Protein AF-B9DX15-F1 (afdb_monomer)

Structure (mmCIF, N/CA/C/O backbone):
data_AF-B9DX15-F1
#
_entry.id   AF-B9DX15-F1
#
loop_
_atom_site.group_PDB
_atom_site.id
_atom_site.type_symbol
_atom_site.label_atom_id
_atom_site.label_alt_id
_atom_site.label_comp_id
_atom_site.label_asym_id
_atom_site.label_entity_id
_atom_site.label_seq_id
_atom_site.pdbx_PDB_ins_code
_atom_site.Cartn_x
_atom_site.Cartn_y
_atom_site.Cartn_z
_atom_site.occupancy
_atom_site.B_iso_or_equiv
_atom_site.auth_seq_id
_atom_site.auth_comp_id
_atom_site.auth_asym_id
_atom_site.auth_atom_id
_atom_site.pdbx_PDB_model_num
ATOM 1 N N . MET A 1 1 ? 8.029 -15.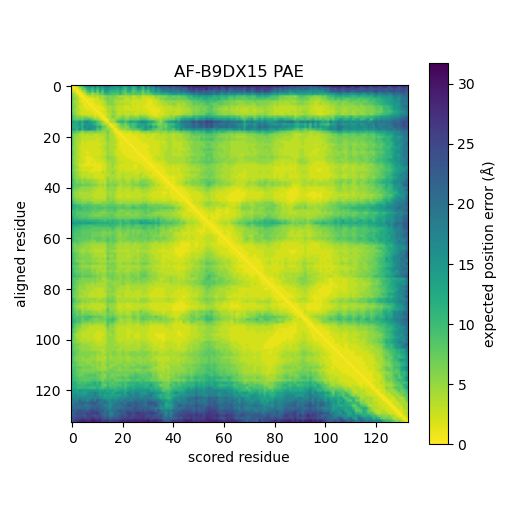443 16.010 1.00 46.84 1 MET A N 1
ATOM 2 C CA . MET A 1 1 ? 6.945 -16.424 15.801 1.00 46.84 1 MET A CA 1
ATOM 3 C C . MET A 1 1 ? 6.778 -16.545 14.296 1.00 46.84 1 MET A C 1
ATOM 5 O O . MET A 1 1 ? 6.538 -15.520 13.676 1.00 46.84 1 MET A O 1
ATOM 9 N N . LYS A 1 2 ? 7.044 -17.708 13.684 1.00 58.56 2 LYS A N 1
ATOM 10 C CA . LYS A 1 2 ? 6.716 -17.903 12.263 1.00 58.56 2 LYS A CA 1
ATOM 11 C C . LYS A 1 2 ? 5.208 -18.084 12.195 1.00 58.56 2 LYS A C 1
ATOM 13 O O . LYS A 1 2 ? 4.700 -19.072 12.718 1.00 58.56 2 LYS A O 1
ATOM 18 N N . ASP A 1 3 ? 4.514 -17.120 11.614 1.00 67.50 3 ASP A N 1
ATOM 19 C CA . ASP A 1 3 ? 3.077 -17.236 11.421 1.00 67.50 3 ASP A CA 1
ATOM 20 C C . ASP A 1 3 ? 2.767 -18.472 10.560 1.00 67.50 3 ASP A C 1
ATOM 22 O O . ASP A 1 3 ? 3.358 -18.698 9.496 1.00 67.50 3 ASP A O 1
ATOM 26 N N . THR A 1 4 ? 1.854 -19.311 11.041 1.00 82.38 4 THR A N 1
ATOM 27 C CA . THR A 1 4 ? 1.463 -20.567 10.388 1.00 82.38 4 THR A CA 1
ATOM 28 C C . THR A 1 4 ? 0.292 -20.318 9.439 1.00 82.38 4 THR A C 1
ATOM 30 O O . THR A 1 4 ? -0.784 -20.868 9.618 1.00 82.38 4 THR A O 1
ATOM 33 N N . PHE A 1 5 ? 0.483 -19.433 8.457 1.00 85.94 5 PHE A N 1
ATOM 34 C CA . PHE A 1 5 ? -0.545 -19.172 7.444 1.00 85.94 5 PHE A CA 1
ATOM 35 C C . PHE A 1 5 ? -0.765 -20.391 6.545 1.00 85.94 5 PHE A C 1
ATOM 37 O O . PHE A 1 5 ? 0.200 -21.061 6.159 1.00 85.94 5 PHE A O 1
ATOM 44 N N . THR A 1 6 ? -2.020 -20.611 6.178 1.00 90.88 6 THR A N 1
ATOM 45 C CA . THR A 1 6 ? -2.495 -21.598 5.210 1.00 90.88 6 THR A CA 1
ATOM 46 C C . THR A 1 6 ? -3.177 -20.905 4.028 1.00 90.88 6 THR A C 1
ATOM 48 O O . THR A 1 6 ? -3.463 -19.705 4.067 1.00 90.88 6 THR A O 1
ATOM 51 N N . ALA A 1 7 ? -3.381 -21.638 2.933 1.00 95.56 7 ALA A N 1
ATOM 52 C CA . ALA A 1 7 ? -4.001 -21.083 1.734 1.00 95.56 7 ALA A CA 1
ATOM 53 C C . ALA A 1 7 ? -5.425 -20.586 2.033 1.00 95.56 7 ALA A C 1
ATOM 55 O O . ALA A 1 7 ? -6.217 -21.297 2.644 1.00 95.56 7 ALA A O 1
ATOM 56 N N . GLY A 1 8 ? -5.749 -19.376 1.575 1.00 94.38 8 GLY A N 1
ATOM 57 C CA . GLY A 1 8 ? -7.048 -18.740 1.811 1.00 94.38 8 GLY A CA 1
ATOM 58 C C . GLY A 1 8 ? -7.152 -17.918 3.099 1.00 94.38 8 GLY A C 1
ATOM 59 O O . GLY A 1 8 ? -8.102 -17.145 3.229 1.00 94.38 8 GLY A O 1
ATOM 60 N N . ASP A 1 9 ? -6.180 -18.004 4.012 1.00 94.38 9 ASP A N 1
ATOM 61 C CA . ASP A 1 9 ? -6.185 -17.185 5.228 1.00 94.38 9 ASP A CA 1
ATOM 62 C C . ASP A 1 9 ? -6.106 -15.691 4.903 1.00 94.38 9 ASP A C 1
ATOM 64 O O . ASP A 1 9 ? -5.385 -15.287 3.992 1.00 94.38 9 ASP A O 1
ATOM 68 N N . LEU A 1 10 ? -6.783 -14.852 5.694 1.00 92.75 10 LEU A N 1
ATOM 69 C CA . LEU A 1 10 ? -6.660 -13.395 5.633 1.00 92.75 10 LEU A CA 1
ATOM 70 C C . LEU A 1 10 ? -6.048 -12.846 6.924 1.00 92.75 10 LEU A C 1
ATOM 72 O O . LEU A 1 10 ? -6.645 -12.923 7.997 1.00 92.75 10 LEU A O 1
ATOM 76 N N . SER A 1 11 ? -4.887 -12.206 6.809 1.00 89.06 11 SER A N 1
ATOM 77 C CA . SER A 1 11 ? -4.220 -11.548 7.933 1.00 89.06 11 SER A CA 1
ATOM 78 C C . SER A 1 11 ? -4.478 -10.042 7.954 1.00 89.06 11 SER A C 1
ATOM 80 O O . SER A 1 11 ? -4.191 -9.335 6.986 1.00 89.06 11 SER A O 1
ATOM 82 N N . LEU A 1 12 ? -4.973 -9.523 9.082 1.00 89.88 12 LEU A N 1
ATOM 83 C CA . LEU A 1 12 ? -5.113 -8.084 9.331 1.00 89.88 12 LEU A CA 1
ATOM 84 C C . LEU A 1 12 ? -3.979 -7.619 10.250 1.00 89.88 12 LEU A C 1
ATOM 86 O O . LEU A 1 12 ? -3.909 -8.014 11.416 1.00 89.88 12 LEU A O 1
ATOM 90 N N . ARG A 1 13 ? -3.067 -6.790 9.733 1.00 80.44 13 ARG A N 1
ATOM 91 C CA . ARG A 1 13 ? -1.817 -6.434 10.430 1.00 80.44 13 ARG A CA 1
ATOM 92 C C . ARG A 1 13 ? -1.602 -4.920 10.511 1.00 80.44 13 ARG A C 1
ATOM 94 O O . ARG A 1 13 ? -1.998 -4.148 9.634 1.00 80.44 13 ARG A O 1
ATOM 101 N N . ASP A 1 14 ? -0.942 -4.489 11.587 1.00 74.31 14 ASP A N 1
ATOM 102 C CA . ASP A 1 14 ? -0.351 -3.150 11.687 1.00 74.31 14 ASP A CA 1
ATOM 103 C C . ASP A 1 14 ? 1.159 -3.214 11.424 1.00 74.31 14 ASP A C 1
ATOM 105 O O . ASP A 1 14 ? 1.806 -4.246 11.587 1.00 74.31 14 ASP A O 1
ATOM 109 N N . LEU A 1 15 ? 1.739 -2.079 11.048 1.00 61.66 15 LEU A N 1
ATOM 110 C CA . LEU A 1 15 ? 3.070 -1.993 10.456 1.00 61.66 15 LEU A CA 1
ATOM 1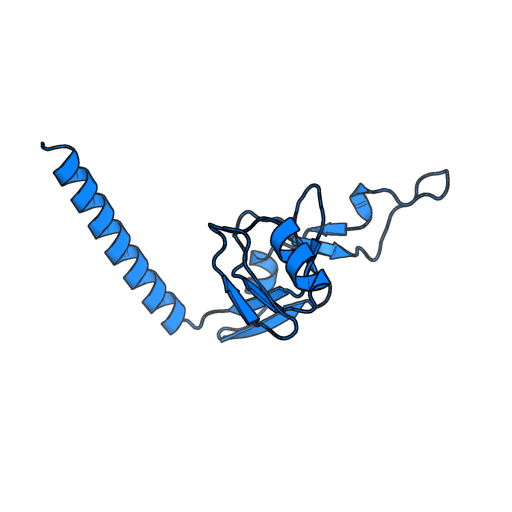11 C C . LEU A 1 15 ? 4.243 -2.147 11.419 1.00 61.66 15 LEU A C 1
ATOM 113 O O . LEU A 1 15 ? 5.398 -2.092 11.002 1.00 61.66 15 LEU A O 1
ATOM 117 N N . GLY A 1 16 ? 3.971 -2.225 12.718 1.00 60.94 16 GLY A N 1
ATOM 118 C CA . GLY A 1 16 ? 5.022 -2.334 13.726 1.00 60.94 16 GLY A CA 1
ATOM 119 C C . GLY A 1 16 ? 5.763 -3.671 13.686 1.00 60.94 16 GLY A C 1
ATOM 120 O O . GLY A 1 16 ? 6.837 -3.761 14.268 1.00 60.94 16 GLY A O 1
ATOM 121 N N . TYR A 1 17 ? 5.201 -4.678 13.007 1.00 58.19 17 TYR A N 1
ATOM 122 C CA . TYR A 1 17 ? 5.531 -6.085 13.235 1.00 58.19 17 TYR A CA 1
ATOM 123 C C . TYR A 1 17 ? 5.756 -6.921 11.964 1.00 58.19 17 TYR A C 1
ATOM 125 O O . TYR A 1 17 ? 5.719 -8.139 12.064 1.00 58.19 17 TYR A O 1
ATOM 133 N N . PHE A 1 18 ? 5.968 -6.318 10.788 1.00 66.94 18 PHE A N 1
ATOM 134 C CA . PHE A 1 18 ? 6.148 -7.082 9.542 1.00 66.94 18 PHE A CA 1
ATOM 135 C C . PHE A 1 18 ? 7.453 -6.721 8.830 1.00 66.94 18 PHE A C 1
ATOM 137 O O . PHE A 1 18 ? 7.911 -5.572 8.858 1.00 66.94 18 PHE A O 1
ATOM 144 N N . ASN A 1 19 ? 8.019 -7.715 8.157 1.00 78.12 19 ASN A N 1
ATOM 145 C CA . ASN A 1 19 ? 9.067 -7.551 7.162 1.00 78.12 19 ASN A CA 1
ATOM 146 C C . ASN A 1 19 ? 8.494 -7.876 5.758 1.00 78.12 19 ASN A C 1
ATOM 148 O O . ASN A 1 19 ? 7.430 -8.480 5.638 1.00 78.12 19 ASN A O 1
ATOM 152 N N . PHE A 1 20 ? 9.162 -7.457 4.67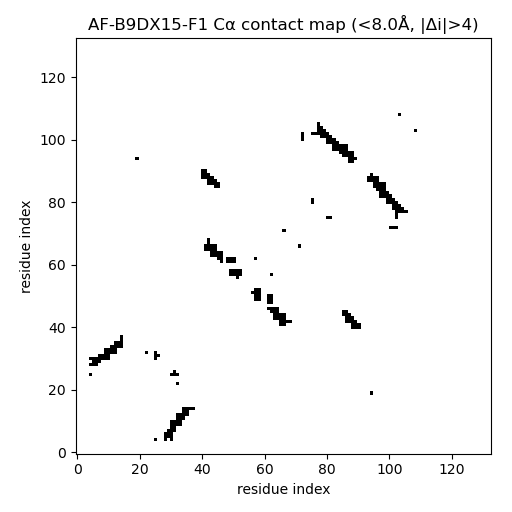7 1.00 81.25 20 PHE A N 1
ATOM 153 C CA . PHE A 1 20 ? 8.673 -7.738 3.314 1.00 81.25 20 PHE A CA 1
ATOM 154 C C . PHE A 1 20 ? 8.673 -9.232 2.963 1.00 81.25 20 PHE A C 1
ATOM 156 O O . PHE A 1 20 ? 7.838 -9.663 2.172 1.00 81.25 20 PHE A O 1
ATOM 163 N N . LYS A 1 21 ? 9.561 -10.014 3.581 1.00 84.12 21 LYS A N 1
ATOM 164 C CA . LYS A 1 21 ? 9.653 -11.463 3.399 1.00 84.12 21 LYS A CA 1
ATOM 165 C C . LYS A 1 21 ? 8.433 -12.195 3.962 1.00 84.12 21 LYS A C 1
ATOM 167 O O . LYS A 1 21 ? 8.008 -13.179 3.382 1.00 84.12 21 LYS A O 1
ATOM 172 N N . ASP A 1 22 ? 7.808 -11.680 5.019 1.00 85.19 22 ASP A N 1
ATOM 173 C CA . ASP A 1 22 ? 6.572 -12.242 5.566 1.00 85.19 22 ASP A CA 1
ATOM 174 C C . ASP A 1 22 ? 5.440 -12.141 4.532 1.00 85.19 22 ASP A C 1
ATOM 176 O O . ASP A 1 22 ? 4.661 -13.075 4.379 1.00 85.19 22 ASP A O 1
ATOM 180 N N . PHE A 1 23 ? 5.362 -11.033 3.782 1.00 84.94 23 PHE A N 1
ATOM 181 C CA . PHE A 1 23 ? 4.379 -10.887 2.703 1.00 84.94 23 PHE A CA 1
ATOM 182 C C . PHE A 1 23 ? 4.673 -11.804 1.517 1.00 84.94 23 PHE A C 1
ATOM 184 O O . PHE A 1 23 ? 3.744 -12.355 0.937 1.00 84.94 23 PHE A O 1
ATOM 191 N N . GLU A 1 24 ? 5.946 -11.995 1.178 1.00 86.62 24 GLU A N 1
ATOM 192 C CA . GLU A 1 24 ? 6.355 -12.953 0.148 1.00 86.62 24 GLU A CA 1
ATOM 193 C C . GLU A 1 24 ? 6.012 -14.394 0.557 1.00 86.62 24 GLU A C 1
ATOM 195 O O . GLU A 1 24 ? 5.437 -15.145 -0.229 1.00 86.62 24 GLU A O 1
ATOM 200 N N . ASP A 1 25 ? 6.271 -14.765 1.813 1.00 88.25 25 ASP A N 1
ATOM 201 C CA . ASP A 1 25 ? 5.900 -16.066 2.373 1.00 88.25 25 ASP A CA 1
ATOM 202 C C . ASP A 1 25 ? 4.376 -16.283 2.341 1.00 88.25 25 ASP A C 1
ATOM 204 O O . ASP A 1 25 ? 3.918 -17.394 2.072 1.00 88.25 25 ASP A O 1
ATOM 208 N N . MET A 1 26 ? 3.582 -15.240 2.605 1.00 89.19 26 MET A N 1
ATOM 209 C CA . MET A 1 26 ? 2.118 -15.286 2.505 1.00 89.19 26 MET A CA 1
ATOM 210 C C . MET A 1 26 ? 1.638 -15.488 1.065 1.00 89.19 26 MET A C 1
ATOM 212 O O . MET A 1 26 ? 0.835 -16.386 0.810 1.00 89.19 26 MET A O 1
ATOM 216 N N . GLU A 1 27 ? 2.183 -14.720 0.120 1.00 89.06 27 GLU A N 1
ATOM 217 C CA . GLU A 1 27 ? 1.879 -14.851 -1.309 1.00 89.06 27 GLU A CA 1
ATOM 218 C C . GLU A 1 27 ? 2.192 -16.274 -1.805 1.00 89.06 27 GLU A C 1
ATOM 220 O O . GLU A 1 27 ? 1.343 -16.935 -2.404 1.00 89.06 27 GLU A O 1
ATOM 225 N N . ASN A 1 28 ? 3.371 -16.803 -1.457 1.00 91.75 28 ASN A N 1
ATOM 226 C CA . ASN A 1 28 ? 3.795 -18.163 -1.808 1.00 91.75 28 ASN A CA 1
ATOM 227 C C . ASN A 1 28 ? 2.854 -19.242 -1.250 1.00 91.75 28 ASN A C 1
ATOM 229 O O . ASN A 1 28 ? 2.633 -20.278 -1.880 1.00 91.75 28 ASN A O 1
ATOM 233 N N . LYS A 1 29 ? 2.274 -18.999 -0.072 1.00 92.88 29 LYS A N 1
ATOM 234 C CA . LYS A 1 29 ? 1.289 -19.883 0.566 1.00 92.88 29 LYS A CA 1
ATOM 235 C C . LYS A 1 29 ? -0.137 -19.671 0.060 1.00 92.88 29 LYS A C 1
ATOM 237 O O . LYS A 1 29 ? -1.033 -20.377 0.517 1.00 92.88 29 LYS A O 1
ATOM 242 N N . LYS A 1 30 ? -0.359 -18.737 -0.873 1.00 94.44 30 LYS A N 1
ATOM 243 C CA . LYS A 1 30 ? -1.686 -18.327 -1.356 1.00 94.44 30 LYS A CA 1
ATOM 244 C C . LYS A 1 30 ? -2.586 -17.827 -0.221 1.00 94.44 30 LYS A C 1
ATOM 246 O O . LYS A 1 30 ? -3.786 -18.110 -0.201 1.00 94.44 30 LYS A O 1
ATOM 251 N N . SER A 1 31 ? -2.002 -17.128 0.750 1.00 93.81 31 SER A N 1
ATOM 252 C CA . SER A 1 31 ? -2.738 -16.410 1.787 1.00 93.81 31 SER A CA 1
ATOM 253 C C . SER A 1 31 ? -2.776 -14.914 1.484 1.00 93.81 31 SER A C 1
ATOM 255 O O . SER A 1 31 ? -1.983 -14.379 0.712 1.00 93.81 31 SER A O 1
ATOM 257 N N . PHE A 1 32 ? -3.739 -14.227 2.083 1.00 92.44 32 PHE A N 1
ATOM 258 C CA . PHE A 1 32 ? -4.035 -12.824 1.852 1.00 92.44 32 PHE A CA 1
ATOM 259 C C . PHE A 1 32 ? -3.665 -11.978 3.063 1.00 92.44 32 PHE A C 1
ATOM 261 O O . PHE A 1 32 ? -3.721 -12.420 4.213 1.00 92.44 32 PHE A O 1
ATOM 268 N N . TYR A 1 33 ? -3.362 -10.706 2.823 1.00 90.75 33 TYR A N 1
ATOM 269 C CA . TYR A 1 33 ? -3.156 -9.742 3.894 1.00 90.75 33 TYR A CA 1
ATOM 270 C C . TYR A 1 33 ? -3.787 -8.388 3.589 1.00 90.75 33 TYR A C 1
ATOM 272 O O . TYR A 1 33 ? -3.850 -7.930 2.448 1.00 90.75 33 TYR A O 1
ATOM 280 N N . VAL A 1 34 ? -4.197 -7.706 4.655 1.00 91.94 34 VAL A N 1
ATOM 281 C CA . VAL A 1 34 ? -4.441 -6.267 4.663 1.00 91.94 34 VAL A CA 1
ATOM 282 C C . VAL A 1 34 ? -3.570 -5.675 5.755 1.00 91.94 34 VAL A C 1
ATOM 284 O O . VAL A 1 34 ? -3.777 -5.899 6.949 1.00 91.94 34 VAL A O 1
ATOM 287 N N . SER A 1 35 ? -2.583 -4.894 5.331 1.00 89.88 35 SER A N 1
ATOM 288 C CA . SER A 1 35 ? -1.733 -4.136 6.236 1.00 89.88 35 SER A CA 1
ATOM 289 C C . SER A 1 35 ? -1.974 -2.652 6.039 1.00 89.88 35 SER A C 1
ATOM 291 O O . SER A 1 35 ? -2.088 -2.160 4.915 1.00 89.88 35 SER A O 1
ATOM 293 N N . ARG A 1 36 ? -1.974 -1.903 7.144 1.00 90.31 36 ARG A N 1
ATOM 294 C CA . ARG A 1 36 ? -1.813 -0.445 7.067 1.00 90.31 36 ARG A CA 1
ATOM 295 C C . ARG A 1 36 ? -0.498 -0.147 6.332 1.00 90.31 36 ARG A C 1
ATOM 297 O O . ARG A 1 36 ? 0.414 -0.958 6.416 1.00 90.31 36 ARG A O 1
ATOM 304 N N . LEU A 1 37 ? -0.356 1.001 5.660 1.00 88.19 37 LEU A N 1
ATOM 305 C CA . LEU A 1 37 ? 0.927 1.451 5.087 1.00 88.19 37 LEU A CA 1
ATOM 306 C C . LEU A 1 37 ? 1.611 2.507 5.979 1.00 88.19 37 LEU A C 1
ATOM 308 O O . LEU A 1 37 ? 0.966 3.466 6.410 1.00 88.19 37 LEU A O 1
ATOM 312 N N . LYS A 1 38 ? 2.906 2.340 6.294 1.00 85.88 38 LYS A N 1
ATOM 313 C CA . LYS A 1 38 ? 3.621 3.255 7.199 1.00 85.88 38 LYS A CA 1
ATOM 314 C C . LYS A 1 38 ? 3.961 4.529 6.433 1.00 85.88 38 LYS A C 1
ATOM 316 O O . LYS A 1 38 ? 4.508 4.420 5.337 1.00 85.88 38 LYS A O 1
ATOM 321 N N . PRO A 1 39 ? 3.718 5.730 6.991 1.00 82.81 39 PRO A N 1
ATOM 322 C CA . PRO A 1 39 ? 3.895 6.978 6.243 1.00 82.81 39 PRO A CA 1
ATOM 323 C C . PRO A 1 39 ? 5.300 7.211 5.666 1.00 82.81 39 PRO A C 1
ATOM 325 O O . PRO A 1 39 ? 5.453 7.969 4.714 1.00 82.81 39 PRO A O 1
ATOM 328 N N . ASN A 1 40 ? 6.335 6.589 6.237 1.00 84.12 40 ASN A N 1
ATOM 329 C CA . ASN A 1 40 ? 7.722 6.738 5.794 1.00 84.12 40 ASN A CA 1
ATOM 330 C C . ASN A 1 40 ? 8.135 5.752 4.684 1.00 84.12 40 ASN A C 1
ATOM 332 O O . ASN A 1 40 ? 9.226 5.903 4.123 1.00 84.12 40 ASN A O 1
ATOM 336 N N . ILE A 1 41 ? 7.303 4.756 4.367 1.00 88.62 41 ILE A N 1
ATOM 337 C CA . ILE A 1 41 ? 7.569 3.813 3.280 1.00 88.62 41 ILE A CA 1
ATOM 338 C C . ILE A 1 41 ? 7.354 4.527 1.949 1.00 88.62 41 ILE A C 1
ATOM 340 O O . ILE A 1 41 ? 6.350 5.203 1.727 1.00 88.62 41 ILE A O 1
ATOM 344 N N . ALA A 1 42 ? 8.341 4.410 1.065 1.00 92.75 42 ALA A N 1
ATOM 345 C CA . ALA A 1 42 ? 8.249 4.977 -0.268 1.00 92.75 42 ALA A CA 1
ATOM 346 C C . ALA A 1 42 ? 7.353 4.097 -1.145 1.00 92.75 42 ALA A C 1
ATOM 348 O O . ALA A 1 42 ? 7.511 2.877 -1.153 1.00 92.75 42 ALA A O 1
ATOM 349 N N . VAL A 1 43 ? 6.442 4.746 -1.869 1.00 94.44 43 VAL A N 1
ATOM 350 C CA . VAL A 1 43 ? 5.531 4.125 -2.833 1.00 94.44 43 VAL A CA 1
ATOM 351 C C . VAL A 1 43 ? 5.947 4.540 -4.234 1.00 94.44 43 VAL A C 1
ATOM 353 O O . VAL A 1 43 ? 6.307 5.699 -4.461 1.00 94.44 43 VAL A O 1
ATOM 356 N N . TYR A 1 44 ? 5.876 3.607 -5.168 1.00 96.00 44 TYR A N 1
ATOM 357 C CA . TYR A 1 44 ? 6.231 3.791 -6.562 1.00 96.00 44 TYR A CA 1
ATOM 358 C C . TYR A 1 44 ? 5.177 3.168 -7.476 1.00 96.00 44 TYR A C 1
ATOM 360 O O . TYR A 1 44 ? 4.450 2.266 -7.074 1.00 96.00 44 TYR A O 1
ATOM 368 N N . ILE A 1 45 ? 5.135 3.641 -8.714 1.00 95.75 45 ILE A N 1
ATOM 369 C CA . ILE A 1 45 ? 4.430 3.019 -9.841 1.00 95.75 45 ILE A CA 1
ATOM 370 C C . ILE A 1 45 ? 5.430 2.825 -10.980 1.00 95.75 45 ILE A C 1
ATOM 372 O O . ILE A 1 45 ? 6.478 3.484 -10.995 1.00 95.75 45 ILE A O 1
ATOM 376 N N . LYS A 1 46 ? 5.131 1.934 -11.930 1.00 94.50 46 LYS A N 1
ATOM 377 C CA . LYS A 1 46 ? 5.922 1.850 -13.165 1.00 94.50 46 LYS A CA 1
ATOM 378 C C . LYS A 1 46 ? 5.902 3.203 -13.875 1.00 94.50 46 LYS A C 1
ATOM 380 O O . LYS A 1 46 ? 4.883 3.889 -13.891 1.00 94.50 46 LYS A O 1
ATOM 385 N N . ASN A 1 47 ? 7.050 3.602 -14.401 1.00 94.06 47 ASN A N 1
ATOM 386 C CA . ASN A 1 47 ? 7.155 4.801 -15.210 1.00 94.06 47 ASN A CA 1
ATOM 387 C C . ASN A 1 47 ? 6.874 4.448 -16.673 1.00 94.06 47 ASN A C 1
ATOM 389 O O . ASN A 1 47 ? 7.460 3.506 -17.193 1.00 94.06 47 ASN A O 1
ATOM 393 N N . GLU A 1 48 ? 6.007 5.216 -17.325 1.00 91.00 48 GLU A N 1
ATOM 394 C CA . GLU A 1 48 ? 5.728 5.075 -18.760 1.00 91.00 48 GLU A CA 1
ATOM 395 C C . GLU A 1 48 ? 6.923 5.542 -19.605 1.00 91.00 48 GLU A C 1
ATOM 397 O O . GLU A 1 48 ? 7.225 4.959 -20.640 1.00 91.00 48 GLU A O 1
ATOM 402 N N . ASN A 1 49 ? 7.663 6.542 -19.117 1.00 92.62 49 ASN A N 1
ATOM 403 C CA . ASN A 1 49 ? 8.796 7.145 -19.817 1.00 92.62 49 ASN A CA 1
ATOM 404 C C . ASN A 1 49 ? 10.124 6.643 -19.236 1.00 92.62 49 ASN A C 1
ATOM 406 O O . ASN A 1 49 ? 10.817 7.374 -18.521 1.00 92.62 49 ASN A O 1
ATOM 410 N N . VAL A 1 50 ? 10.446 5.370 -19.475 1.00 94.62 50 VAL A N 1
ATOM 411 C CA . VAL A 1 50 ? 11.725 4.773 -19.054 1.00 94.62 50 VAL A CA 1
ATOM 412 C C . VAL A 1 50 ? 12.850 5.290 -19.952 1.00 94.62 50 VAL A C 1
ATOM 414 O O . VAL A 1 50 ? 12.758 5.219 -21.174 1.00 94.62 50 VAL A O 1
ATOM 417 N N . GLU A 1 51 ? 13.926 5.792 -19.349 1.00 95.31 51 GLU A N 1
ATOM 418 C CA . GLU A 1 51 ? 15.135 6.169 -20.082 1.00 95.31 51 GLU A CA 1
ATOM 419 C C . GLU A 1 51 ? 15.980 4.926 -20.366 1.00 95.31 51 GLU A C 1
ATOM 421 O O . GLU A 1 51 ? 16.108 4.047 -19.510 1.00 95.31 51 GLU A O 1
ATOM 426 N N . TYR A 1 52 ? 16.623 4.882 -21.530 1.00 95.88 52 TYR A N 1
ATOM 427 C CA . TYR A 1 52 ? 17.509 3.789 -21.926 1.00 95.88 52 TYR A CA 1
ATOM 428 C C . TYR A 1 52 ? 18.951 4.280 -22.040 1.00 95.88 52 TYR A C 1
ATOM 430 O O . TYR A 1 52 ? 19.226 5.391 -22.495 1.00 95.88 52 TYR A O 1
ATOM 438 N N . LEU A 1 53 ? 19.887 3.451 -21.586 1.00 95.25 53 LEU A N 1
ATOM 439 C CA . LEU A 1 53 ? 21.318 3.677 -21.758 1.00 95.25 53 LEU A CA 1
ATOM 440 C C . LEU A 1 53 ? 21.719 3.420 -23.220 1.00 95.25 53 LEU A C 1
ATOM 442 O O . LEU A 1 53 ? 21.001 2.757 -23.965 1.00 95.25 53 LEU A O 1
ATOM 446 N N . LYS A 1 54 ? 22.913 3.877 -23.623 1.00 94.56 54 LYS A N 1
ATOM 447 C CA . LYS A 1 54 ? 23.440 3.669 -24.990 1.00 94.56 54 LYS A CA 1
ATOM 448 C C . LYS A 1 54 ? 23.510 2.192 -25.407 1.00 94.56 54 LYS A C 1
ATOM 450 O O . LYS A 1 54 ? 23.458 1.894 -26.590 1.00 94.56 54 LYS A O 1
ATOM 455 N N . ASN A 1 55 ? 23.621 1.278 -24.442 1.00 94.12 55 ASN A N 1
ATOM 456 C CA . ASN A 1 55 ? 23.639 -0.171 -24.656 1.00 94.12 55 ASN A CA 1
ATOM 457 C C . ASN A 1 55 ? 22.233 -0.811 -24.706 1.00 94.12 55 ASN A C 1
ATOM 459 O O . ASN A 1 55 ? 22.124 -2.031 -24.650 1.00 94.12 55 ASN A O 1
ATOM 463 N N . GLY A 1 56 ? 21.161 -0.011 -24.735 1.00 92.44 56 GLY A N 1
ATOM 464 C CA . GLY A 1 56 ? 19.776 -0.482 -24.800 1.00 92.44 56 GLY A CA 1
ATOM 465 C C . GLY A 1 56 ? 19.185 -0.971 -23.473 1.00 92.44 56 GLY A C 1
ATOM 466 O O . GLY A 1 56 ? 18.007 -1.314 -23.430 1.00 92.44 56 GLY A O 1
ATOM 467 N N . GLN A 1 57 ? 19.943 -0.990 -22.369 1.00 95.19 57 GLN A N 1
ATOM 468 C CA . GLN A 1 57 ? 19.392 -1.373 -21.065 1.00 95.19 57 GLN A CA 1
ATOM 469 C C . GLN A 1 57 ? 18.591 -0.223 -20.433 1.00 95.19 57 GLN A C 1
ATOM 471 O O . GLN A 1 57 ? 19.032 0.931 -20.484 1.00 95.19 57 GLN A O 1
ATOM 476 N N . PRO A 1 58 ? 17.451 -0.508 -19.773 1.00 93.56 58 PRO A N 1
ATOM 477 C CA . PRO A 1 58 ? 16.683 0.519 -19.087 1.00 93.56 58 PRO A CA 1
ATOM 478 C C . PRO A 1 58 ? 17.477 1.077 -17.905 1.00 93.56 58 PRO A C 1
ATOM 480 O O . PRO A 1 58 ? 18.037 0.353 -17.073 1.00 93.56 58 PRO A O 1
ATOM 483 N N . ARG A 1 59 ? 17.488 2.400 -17.786 1.00 94.56 59 ARG A N 1
ATOM 484 C CA . ARG A 1 59 ? 18.130 3.104 -16.687 1.00 94.56 59 ARG A CA 1
ATOM 485 C C . ARG A 1 59 ? 17.333 2.850 -15.412 1.00 94.56 59 ARG A C 1
ATOM 487 O O . ARG A 1 59 ? 16.244 3.393 -15.230 1.00 94.56 59 ARG A O 1
ATOM 494 N N . LYS A 1 60 ? 17.899 2.053 -14.500 1.00 89.25 60 LYS A N 1
ATOM 495 C CA . LYS A 1 60 ? 17.237 1.565 -13.270 1.00 89.25 60 LYS A CA 1
ATOM 496 C C . LYS A 1 60 ? 16.522 2.649 -12.455 1.00 89.25 60 LYS A C 1
ATOM 498 O O . LYS A 1 60 ? 15.448 2.394 -11.915 1.00 89.25 60 LYS A O 1
ATOM 503 N N . SER A 1 61 ? 17.083 3.857 -12.386 1.00 89.06 61 SER A N 1
ATOM 504 C CA . SER A 1 61 ? 16.499 4.997 -11.662 1.00 89.06 61 SER A CA 1
ATOM 505 C C . SER A 1 61 ? 15.192 5.522 -12.263 1.00 89.06 61 SER A C 1
ATOM 507 O O . SER A 1 61 ? 14.457 6.222 -11.575 1.00 89.06 61 SER A O 1
ATOM 509 N N . THR A 1 62 ? 14.901 5.194 -13.522 1.00 92.94 62 THR A N 1
ATOM 510 C CA . THR A 1 62 ? 13.743 5.701 -14.275 1.00 92.94 62 THR A CA 1
ATOM 511 C C . THR A 1 62 ? 12.659 4.661 -14.491 1.00 92.94 62 THR A C 1
ATOM 513 O O . THR A 1 62 ? 11.579 5.017 -14.936 1.00 92.94 62 THR A O 1
ATOM 516 N N . ILE A 1 63 ? 12.899 3.397 -14.129 1.00 94.31 63 ILE A N 1
ATOM 517 C CA . ILE A 1 63 ? 11.912 2.312 -14.271 1.00 94.31 63 ILE A CA 1
ATOM 518 C C . ILE A 1 63 ? 10.662 2.591 -13.425 1.00 94.31 63 ILE A C 1
ATOM 520 O O . ILE A 1 63 ? 9.545 2.237 -13.797 1.00 9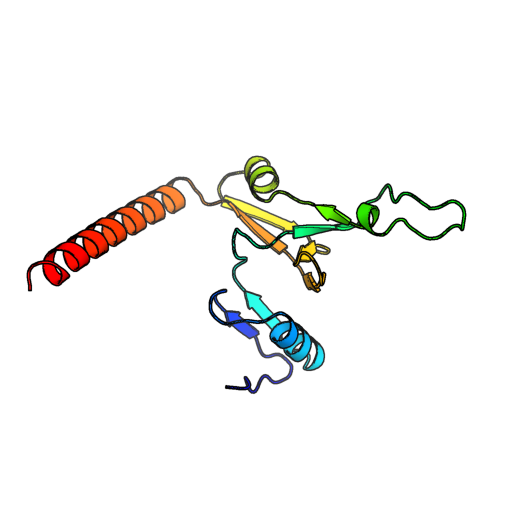4.31 63 ILE A O 1
ATOM 524 N N . TYR A 1 64 ? 10.848 3.245 -12.278 1.00 95.12 64 TYR A N 1
ATOM 525 C CA . TYR A 1 64 ? 9.790 3.506 -11.315 1.00 95.12 64 TYR A CA 1
ATOM 526 C C . TYR A 1 64 ? 9.703 4.987 -10.977 1.00 95.12 64 TYR A C 1
ATOM 528 O O . TYR A 1 64 ? 10.703 5.623 -10.641 1.00 95.12 64 TYR A O 1
ATOM 536 N N . LYS A 1 65 ? 8.481 5.515 -10.968 1.00 94.69 65 LYS A N 1
ATOM 537 C CA . LYS A 1 65 ? 8.180 6.878 -10.536 1.00 94.69 65 LYS A CA 1
ATOM 538 C C . LYS A 1 65 ? 7.645 6.858 -9.113 1.00 94.69 65 LYS A C 1
ATOM 540 O O . LYS A 1 65 ? 6.723 6.110 -8.7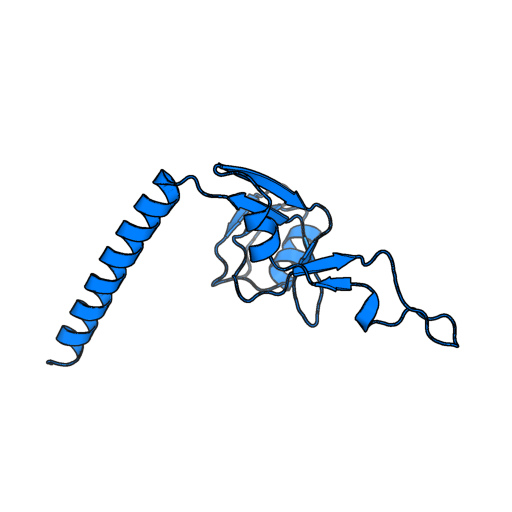93 1.00 94.69 65 LYS A O 1
ATOM 545 N N . ARG A 1 66 ? 8.214 7.693 -8.241 1.00 94.31 66 ARG A N 1
ATOM 546 C CA . ARG A 1 66 ? 7.747 7.811 -6.856 1.00 94.31 66 ARG A CA 1
ATOM 547 C C . ARG A 1 66 ? 6.376 8.482 -6.803 1.00 94.31 66 ARG A C 1
ATOM 549 O O . ARG A 1 66 ? 6.162 9.522 -7.424 1.00 94.31 66 ARG A O 1
ATOM 556 N N . VAL A 1 67 ? 5.482 7.923 -5.994 1.00 93.94 67 VAL A N 1
ATOM 557 C CA . VAL A 1 67 ? 4.153 8.469 -5.717 1.00 93.94 67 VAL A CA 1
ATOM 558 C C . VAL A 1 67 ? 4.127 9.074 -4.320 1.00 93.94 67 VAL A C 1
ATOM 560 O O . VAL A 1 67 ? 4.451 8.427 -3.323 1.00 93.94 67 VAL A O 1
ATOM 563 N N . PHE A 1 68 ? 3.706 10.334 -4.237 1.00 92.88 68 PHE A N 1
ATOM 564 C CA . PHE A 1 68 ? 3.462 11.002 -2.965 1.00 92.88 68 PHE A CA 1
ATOM 565 C C . PHE A 1 68 ? 2.002 10.824 -2.560 1.00 92.88 68 PHE A C 1
ATOM 567 O O . PHE A 1 68 ? 1.108 11.433 -3.148 1.00 92.88 68 PHE A O 1
ATOM 574 N N . LEU A 1 69 ? 1.762 10.036 -1.509 1.00 90.62 69 LEU A N 1
ATOM 575 C CA . LEU A 1 69 ? 0.407 9.733 -1.032 1.00 90.62 69 LEU A CA 1
ATOM 576 C C . LEU A 1 69 ? -0.379 10.976 -0.617 1.00 90.62 69 LEU A C 1
ATOM 578 O O . LEU A 1 69 ? -1.584 11.016 -0.818 1.00 90.62 69 LEU A O 1
ATOM 582 N N . LYS A 1 70 ? 0.294 12.020 -0.115 1.00 89.69 70 LYS A N 1
ATOM 583 C CA . LYS A 1 70 ? -0.342 13.318 0.157 1.00 89.69 70 LYS A CA 1
ATOM 584 C C . LYS A 1 70 ? -0.958 13.918 -1.111 1.00 89.69 70 LYS A C 1
ATOM 586 O O . LYS A 1 70 ? -2.086 14.389 -1.081 1.00 89.69 70 LYS A O 1
ATOM 591 N N . GLY A 1 71 ? -0.238 13.861 -2.233 1.00 91.31 71 GLY A N 1
ATOM 592 C CA . GLY A 1 71 ? -0.739 14.336 -3.522 1.00 91.31 71 GLY A CA 1
ATOM 593 C C . GLY A 1 71 ? -1.916 13.506 -4.032 1.00 91.31 71 GLY A C 1
ATOM 594 O O . GLY A 1 71 ? -2.861 14.070 -4.567 1.00 91.31 71 GLY A O 1
ATOM 595 N N . VAL A 1 72 ? -1.894 12.186 -3.817 1.00 91.31 72 VAL A N 1
ATOM 596 C CA . VAL A 1 72 ? -3.024 11.299 -4.148 1.00 91.31 72 VAL A CA 1
ATOM 597 C C . VAL A 1 72 ? -4.241 11.627 -3.281 1.00 91.31 72 VAL A C 1
ATOM 599 O O . VAL A 1 72 ? -5.321 11.862 -3.810 1.00 91.31 72 VAL A O 1
ATOM 602 N N . ALA A 1 73 ? -4.057 11.731 -1.964 1.00 89.62 73 ALA A N 1
ATOM 603 C CA . ALA A 1 73 ? -5.118 12.048 -1.011 1.00 89.62 73 ALA A CA 1
ATOM 604 C C . ALA A 1 73 ? -5.744 13.435 -1.251 1.00 89.62 73 ALA A C 1
ATOM 606 O O . ALA A 1 73 ? -6.930 13.645 -1.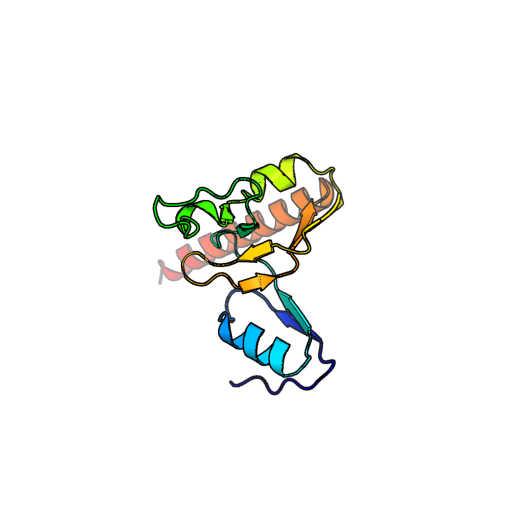008 1.00 89.62 73 ALA A O 1
ATOM 607 N N . ASN A 1 74 ? -4.974 14.402 -1.751 1.00 91.06 74 ASN A N 1
ATOM 608 C CA . ASN A 1 74 ? -5.506 15.720 -2.094 1.00 91.06 74 ASN A CA 1
ATOM 609 C C . ASN A 1 74 ? -6.431 15.692 -3.320 1.00 91.06 74 ASN A C 1
ATOM 611 O O . ASN A 1 74 ? -7.283 16.564 -3.433 1.00 91.06 74 ASN A O 1
ATOM 615 N N . LYS A 1 75 ? -6.280 14.703 -4.208 1.00 93.56 75 LYS A N 1
ATOM 616 C CA . LYS A 1 75 ? -7.050 14.580 -5.456 1.00 93.56 75 LYS A CA 1
ATOM 617 C C . LYS A 1 75 ? -8.352 13.788 -5.320 1.00 93.56 75 LYS A C 1
ATOM 619 O O . LYS A 1 75 ? -9.101 13.736 -6.284 1.00 93.56 75 LYS A O 1
ATOM 624 N N . ILE A 1 76 ? -8.588 13.158 -4.174 1.00 94.12 76 ILE A N 1
ATOM 625 C CA . ILE A 1 76 ? -9.800 12.372 -3.902 1.00 94.12 76 ILE A CA 1
ATOM 626 C C . ILE A 1 76 ? -10.729 13.140 -2.956 1.00 94.12 76 ILE A C 1
ATOM 628 O O . ILE A 1 76 ? -10.265 13.964 -2.155 1.00 94.12 76 ILE A O 1
ATOM 632 N N . GLN A 1 77 ? -12.031 12.901 -3.053 1.00 95.06 77 GLN A N 1
ATOM 633 C CA . GLN A 1 77 ? -13.069 13.498 -2.218 1.00 95.06 77 GLN A CA 1
ATOM 634 C C . GLN A 1 77 ? -13.083 12.890 -0.811 1.00 95.06 77 GLN A C 1
ATOM 636 O O . GLN A 1 77 ? -12.519 11.829 -0.546 1.00 95.06 77 GLN A O 1
ATOM 641 N N . GLU A 1 78 ? -13.685 13.597 0.140 1.00 94.94 78 GLU A N 1
ATOM 642 C CA . GLU A 1 78 ? -13.860 13.090 1.504 1.00 94.94 78 GLU A CA 1
ATOM 643 C C . GLU A 1 78 ? -14.720 11.822 1.504 1.00 94.94 78 GLU A C 1
ATOM 645 O O . GLU A 1 78 ? -15.770 11.787 0.875 1.00 94.94 78 GLU A O 1
ATOM 650 N N . GLY A 1 79 ? -14.272 10.773 2.196 1.00 94.06 79 GLY A N 1
ATOM 651 C CA . GLY A 1 79 ? -14.932 9.464 2.175 1.00 94.06 79 GLY A CA 1
ATOM 652 C C . GLY A 1 79 ? -14.618 8.609 0.942 1.00 94.06 79 GLY A C 1
ATOM 653 O O . GLY A 1 79 ? -14.936 7.422 0.950 1.00 94.06 79 GLY A O 1
ATOM 654 N N . GLU A 1 80 ? -13.963 9.159 -0.087 1.00 95.88 80 GLU A N 1
ATOM 655 C CA . GLU A 1 80 ? -13.621 8.414 -1.300 1.00 95.88 80 GLU A CA 1
ATOM 656 C C . GLU A 1 80 ? -12.506 7.390 -1.038 1.00 95.88 80 GLU A C 1
ATOM 658 O O . GLU A 1 80 ? -11.556 7.620 -0.271 1.00 95.88 80 GLU A O 1
ATOM 663 N N . ILE A 1 81 ? -12.619 6.255 -1.727 1.00 95.31 81 ILE A N 1
ATOM 664 C CA . ILE A 1 81 ? -11.616 5.200 -1.774 1.00 95.31 81 ILE A CA 1
ATOM 665 C C . ILE A 1 81 ? -11.029 5.165 -3.179 1.00 95.31 81 ILE A C 1
ATOM 667 O O . ILE A 1 81 ? -11.754 5.025 -4.161 1.00 95.31 81 ILE A O 1
ATOM 671 N N . LYS A 1 82 ? -9.702 5.233 -3.264 1.00 95.44 82 LYS A N 1
ATOM 672 C CA . LYS A 1 82 ? -8.967 5.077 -4.515 1.00 95.44 82 LYS A CA 1
ATOM 673 C C . LYS A 1 82 ? -8.003 3.911 -4.437 1.00 95.44 82 LYS A C 1
ATOM 675 O O . LYS A 1 82 ? -7.165 3.847 -3.537 1.00 95.44 82 LYS A O 1
ATOM 680 N N . GLU A 1 83 ? -8.107 3.017 -5.409 1.00 95.69 83 GLU A N 1
ATOM 681 C CA . GLU A 1 83 ? -7.220 1.871 -5.550 1.00 95.69 83 GLU A CA 1
ATOM 682 C C . GLU A 1 83 ? -6.125 2.131 -6.594 1.00 95.69 83 GLU A C 1
ATOM 684 O O . GLU A 1 83 ? -6.354 2.769 -7.622 1.00 95.69 83 GLU A O 1
ATOM 689 N N . ILE A 1 84 ? -4.920 1.634 -6.309 1.00 94.94 84 ILE A N 1
ATOM 690 C CA . ILE A 1 84 ? -3.797 1.530 -7.242 1.00 94.94 84 ILE A CA 1
ATOM 691 C C . ILE A 1 84 ? -3.358 0.060 -7.241 1.00 94.94 84 ILE A C 1
ATOM 693 O O . ILE A 1 84 ? -2.724 -0.394 -6.285 1.00 94.94 84 ILE A O 1
ATOM 697 N N . SER A 1 85 ? -3.714 -0.678 -8.294 1.00 93.38 85 SER A N 1
ATOM 698 C CA . SER A 1 85 ? -3.475 -2.126 -8.427 1.00 93.38 85 SER A CA 1
ATOM 699 C C . SER A 1 85 ? -1.991 -2.490 -8.505 1.00 93.38 85 SER A C 1
ATOM 701 O O . SER A 1 85 ? -1.555 -3.470 -7.907 1.00 93.38 85 SER A O 1
ATOM 703 N N . ASP A 1 86 ? -1.207 -1.679 -9.217 1.00 93.56 86 ASP A N 1
ATOM 704 C CA . ASP A 1 86 ? 0.198 -1.943 -9.536 1.00 93.56 86 ASP A CA 1
ATOM 705 C C . ASP A 1 86 ? 1.127 -0.937 -8.848 1.00 93.56 86 ASP A C 1
ATOM 707 O O . ASP A 1 86 ? 1.933 -0.243 -9.478 1.00 93.56 86 ASP A O 1
ATOM 711 N N . ALA A 1 87 ? 0.993 -0.842 -7.526 1.00 95.25 87 ALA A N 1
ATOM 712 C CA . ALA A 1 87 ? 1.909 -0.075 -6.700 1.00 95.25 87 ALA A CA 1
ATOM 713 C C . ALA A 1 87 ? 3.099 -0.937 -6.260 1.00 95.25 87 ALA A C 1
ATOM 715 O O . ALA A 1 87 ? 3.032 -2.160 -6.178 1.00 95.25 87 ALA A O 1
ATOM 716 N N . PHE A 1 88 ? 4.204 -0.277 -5.942 1.00 93.94 88 PHE A N 1
ATOM 717 C CA . PHE A 1 88 ? 5.405 -0.905 -5.412 1.00 93.94 88 PHE A CA 1
ATOM 718 C C . PHE A 1 88 ? 5.833 -0.178 -4.146 1.00 93.94 88 PHE A C 1
ATOM 720 O O . PHE A 1 88 ? 5.850 1.054 -4.110 1.00 93.94 88 PHE A O 1
ATOM 727 N N . VAL A 1 89 ? 6.197 -0.922 -3.110 1.00 91.56 89 VAL A N 1
ATOM 728 C CA . VAL A 1 89 ? 6.642 -0.366 -1.829 1.00 91.56 89 VAL A CA 1
ATOM 729 C C . VAL A 1 89 ? 8.073 -0.778 -1.525 1.00 91.56 89 VAL A C 1
ATOM 731 O O . VAL A 1 89 ? 8.482 -1.889 -1.841 1.00 91.56 89 VAL A O 1
ATOM 734 N N . GLY A 1 90 ? 8.820 0.129 -0.897 1.00 88.62 90 GLY A N 1
ATOM 735 C CA . GLY A 1 90 ? 10.221 -0.090 -0.530 1.00 88.62 90 GLY A CA 1
ATOM 736 C C . GLY A 1 90 ? 11.203 0.641 -1.451 1.00 88.62 90 GLY A C 1
ATOM 737 O O . GLY A 1 90 ? 10.958 0.863 -2.636 1.00 88.62 90 GLY A O 1
ATOM 738 N N . ARG A 1 91 ? 12.302 1.137 -0.866 1.00 84.62 91 ARG A N 1
ATOM 739 C CA . ARG A 1 91 ? 13.297 1.953 -1.590 1.00 84.62 91 ARG A CA 1
ATOM 740 C C . ARG A 1 91 ? 14.256 1.073 -2.389 1.00 84.62 91 ARG A C 1
ATOM 742 O O . ARG A 1 91 ? 14.407 1.278 -3.596 1.00 84.62 91 ARG A O 1
ATOM 749 N N . THR A 1 92 ? 14.880 0.123 -1.695 1.00 83.38 92 THR A N 1
ATOM 750 C CA . THR A 1 92 ? 15.868 -0.813 -2.241 1.00 83.38 92 THR A CA 1
ATOM 751 C C . THR A 1 92 ? 15.154 -1.937 -2.980 1.00 83.38 92 THR A C 1
ATOM 753 O O . THR A 1 92 ? 15.146 -1.960 -4.209 1.00 83.38 92 THR A O 1
ATOM 756 N N . GLU A 1 93 ? 14.461 -2.787 -2.229 1.00 82.00 93 GLU A N 1
ATOM 757 C CA . GLU A 1 93 ? 13.575 -3.821 -2.752 1.00 82.00 93 GLU A CA 1
ATOM 758 C C . GLU A 1 93 ? 12.189 -3.222 -2.975 1.00 82.00 93 GLU A C 1
ATOM 760 O O . GLU A 1 93 ? 11.708 -2.432 -2.161 1.00 82.00 93 GLU A O 1
ATOM 765 N N . LYS A 1 94 ? 11.588 -3.541 -4.122 1.00 86.94 94 LYS A N 1
ATOM 766 C CA . LYS A 1 94 ? 10.277 -3.036 -4.531 1.00 86.94 94 LYS A CA 1
ATOM 767 C C . LYS A 1 94 ? 9.309 -4.203 -4.567 1.00 86.94 94 LYS A C 1
ATOM 769 O O . LYS A 1 94 ? 9.284 -4.937 -5.550 1.00 86.94 94 LYS A O 1
ATOM 774 N N . SER A 1 95 ? 8.508 -4.351 -3.521 1.00 88.75 95 SER A N 1
ATOM 775 C CA . SER A 1 95 ? 7.474 -5.385 -3.473 1.00 88.75 95 SER A CA 1
ATOM 776 C C . SER A 1 95 ? 6.216 -4.853 -4.142 1.00 88.75 95 SER A C 1
ATOM 778 O O . SER A 1 95 ? 5.750 -3.758 -3.807 1.00 88.75 95 SER A O 1
ATOM 780 N N . LYS A 1 96 ? 5.685 -5.606 -5.107 1.00 92.00 96 LYS A N 1
ATOM 781 C CA . LYS A 1 96 ? 4.422 -5.280 -5.769 1.00 92.00 96 LYS A CA 1
ATOM 782 C C . LYS A 1 96 ? 3.275 -5.441 -4.773 1.00 92.00 96 LYS A C 1
ATOM 784 O O . LYS A 1 96 ? 3.199 -6.452 -4.088 1.00 92.00 96 LYS A O 1
ATOM 789 N N . VAL A 1 97 ? 2.398 -4.448 -4.692 1.00 92.50 97 VAL A N 1
ATOM 790 C CA . VAL A 1 97 ? 1.244 -4.440 -3.790 1.00 92.50 97 VAL A CA 1
ATOM 791 C C . VAL A 1 97 ? 0.058 -3.735 -4.434 1.00 92.50 97 VAL A C 1
ATOM 793 O O . VAL A 1 97 ? 0.217 -2.807 -5.228 1.00 92.50 97 VAL A O 1
ATOM 796 N N . ARG A 1 98 ? -1.140 -4.112 -3.993 1.00 94.94 98 ARG A N 1
ATOM 797 C CA . ARG A 1 98 ? -2.358 -3.335 -4.216 1.00 94.94 98 ARG A CA 1
ATOM 798 C C . ARG A 1 98 ? -2.481 -2.286 -3.118 1.00 94.94 98 ARG A C 1
ATOM 800 O O . ARG A 1 98 ? -2.568 -2.621 -1.937 1.00 94.94 98 ARG A O 1
ATOM 807 N N . LEU A 1 99 ? -2.466 -1.011 -3.491 1.00 94.75 99 LEU A N 1
ATOM 808 C CA . LEU A 1 99 ? -2.585 0.090 -2.543 1.00 94.75 99 LEU A CA 1
ATOM 809 C C . LEU A 1 99 ? -4.007 0.647 -2.542 1.00 94.75 99 LEU A C 1
ATOM 811 O O . LEU A 1 99 ? -4.491 1.128 -3.562 1.00 94.75 99 LEU A O 1
ATOM 815 N N . VAL A 1 100 ? -4.633 0.662 -1.368 1.00 95.19 100 VAL A N 1
ATOM 816 C CA . VAL A 1 100 ? -5.955 1.259 -1.154 1.00 95.19 100 VAL A CA 1
ATOM 817 C C . VAL A 1 100 ? -5.800 2.534 -0.327 1.00 95.19 100 VAL A C 1
ATOM 819 O O . VAL A 1 100 ? -5.316 2.501 0.807 1.00 95.19 100 VAL A O 1
ATOM 822 N N . VAL A 1 101 ? -6.187 3.672 -0.900 1.00 94.31 101 VAL A N 1
ATOM 823 C CA . VAL A 1 101 ? -6.136 4.989 -0.258 1.00 94.31 101 VAL A CA 1
ATOM 824 C C . VAL A 1 101 ? -7.553 5.427 0.083 1.00 94.31 101 VAL A C 1
ATOM 826 O O . VAL A 1 101 ? -8.329 5.760 -0.805 1.00 94.31 101 VAL A O 1
ATOM 829 N N . CYS A 1 102 ? -7.872 5.471 1.375 1.00 93.50 102 CYS A N 1
ATOM 830 C CA . CYS A 1 102 ? -9.166 5.947 1.862 1.00 93.50 102 CYS A CA 1
ATOM 831 C C . CYS A 1 102 ? -9.015 7.352 2.450 1.00 93.50 102 CYS A C 1
ATOM 833 O O . CYS A 1 102 ? -8.249 7.540 3.407 1.00 93.50 102 CYS A O 1
ATOM 835 N N . LYS A 1 103 ? -9.749 8.337 1.926 1.00 94.12 103 LYS A N 1
ATOM 836 C CA . LYS A 1 103 ? -9.798 9.669 2.536 1.00 94.12 103 LYS A CA 1
ATOM 837 C C . LYS A 1 103 ? -10.862 9.705 3.615 1.00 94.12 103 LYS A C 1
ATOM 839 O O . LYS A 1 103 ? -12.007 9.333 3.397 1.00 94.12 103 LYS A O 1
ATOM 844 N N . LEU A 1 104 ? -10.470 10.170 4.793 1.00 94.06 104 LEU A N 1
ATOM 845 C CA . LEU A 1 104 ? -11.396 10.311 5.908 1.00 94.06 104 LEU A CA 1
ATOM 846 C C . LEU A 1 104 ? -12.426 11.399 5.618 1.00 94.06 104 LEU A C 1
ATOM 848 O O . LEU A 1 104 ? -12.101 12.414 4.999 1.00 94.06 104 LEU A O 1
ATOM 852 N N . THR A 1 105 ? -13.638 11.208 6.130 1.00 95.12 105 THR A N 1
ATOM 853 C CA . THR A 1 105 ? -14.611 12.299 6.232 1.00 95.12 105 THR A CA 1
ATOM 854 C C . THR A 1 105 ? -14.158 13.317 7.281 1.00 95.12 105 THR A C 1
ATOM 856 O O . THR A 1 105 ? -13.354 12.991 8.166 1.00 95.12 105 THR A O 1
ATOM 859 N N . LYS A 1 106 ? -14.684 14.547 7.223 1.00 94.38 106 LYS A N 1
ATOM 860 C CA . LYS A 1 106 ? -14.433 15.575 8.253 1.00 94.38 106 LYS A CA 1
ATOM 861 C C . LYS A 1 106 ? -14.715 15.062 9.663 1.00 94.38 106 L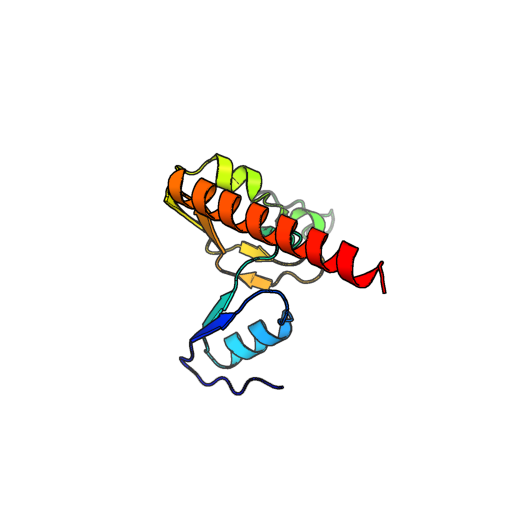YS A C 1
ATOM 863 O O . LYS A 1 106 ? -13.871 15.213 10.545 1.00 94.38 106 LYS A O 1
ATOM 868 N N . ASP A 1 107 ? -15.838 14.379 9.857 1.00 95.69 107 ASP A N 1
ATOM 869 C CA . ASP A 1 107 ? -16.220 13.849 11.168 1.00 95.69 107 ASP A CA 1
ATOM 870 C C . ASP A 1 107 ? -15.251 12.774 11.655 1.00 95.69 107 ASP A C 1
ATOM 872 O O . ASP A 1 107 ? -14.784 12.816 12.795 1.00 95.69 107 ASP A O 1
ATOM 876 N N . GLN A 1 108 ? -14.877 11.836 10.779 1.00 94.25 108 GLN A N 1
ATOM 877 C CA . GLN A 1 108 ? -13.880 10.814 11.101 1.00 94.25 108 GLN A CA 1
ATOM 878 C C . GLN A 1 108 ? -12.526 11.444 11.441 1.00 94.25 108 GLN A C 1
ATOM 880 O O . GLN A 1 108 ? -11.849 11.006 12.378 1.00 94.25 108 GLN A O 1
ATOM 885 N N . PHE A 1 109 ? -12.117 12.467 10.690 1.00 93.69 109 PHE A N 1
ATOM 886 C CA . PHE A 1 109 ? -10.884 13.199 10.938 1.00 93.69 109 PHE A CA 1
ATOM 887 C C . PHE A 1 109 ? -10.914 13.892 12.304 1.00 93.69 109 PHE A C 1
ATOM 889 O O . PHE A 1 109 ? -10.001 13.692 13.107 1.00 93.69 109 PHE A O 1
ATOM 896 N N . GLU A 1 110 ? -11.979 14.628 12.617 1.00 95.19 110 GLU A N 1
ATOM 897 C CA . GLU A 1 110 ? -12.124 15.344 13.885 1.00 95.19 110 GLU A CA 1
ATOM 898 C C . GLU A 1 110 ? -12.223 14.396 15.087 1.00 95.19 110 GLU A C 1
ATOM 900 O O . GLU A 1 110 ? -11.572 14.615 16.115 1.00 95.19 110 GLU A O 1
ATOM 905 N N . GLN A 1 111 ? -12.940 13.276 14.963 1.00 95.56 111 GLN A N 1
ATOM 906 C CA . GLN A 1 111 ? -12.966 12.235 15.995 1.00 95.56 111 GLN A CA 1
ATOM 907 C C . GLN A 1 111 ? -11.564 11.669 16.262 1.00 95.56 111 GLN A C 1
ATOM 909 O O . GLN A 1 111 ? -11.132 11.566 17.419 1.00 95.56 111 GLN A O 1
ATOM 914 N N . ARG A 1 112 ? -10.813 11.342 15.200 1.00 92.31 112 ARG A N 1
ATOM 915 C CA . ARG A 1 112 ? -9.433 10.844 15.322 1.00 92.31 112 ARG A CA 1
ATOM 916 C C . ARG A 1 112 ? -8.506 11.895 15.918 1.00 92.31 112 ARG A C 1
ATOM 918 O O . ARG A 1 112 ? -7.701 11.565 16.790 1.00 92.31 112 ARG A O 1
ATOM 925 N N . ARG A 1 113 ? -8.639 13.157 15.510 1.00 92.56 113 ARG A N 1
ATOM 926 C CA . ARG A 1 113 ? -7.869 14.288 16.041 1.00 92.56 113 ARG A CA 1
ATOM 927 C C . ARG A 1 113 ? -8.096 14.455 17.542 1.00 92.56 113 ARG A C 1
ATOM 929 O O . ARG A 1 113 ? -7.129 14.468 18.306 1.00 92.56 113 ARG A O 1
ATOM 936 N N . LYS A 1 114 ? -9.356 14.481 17.988 1.00 94.25 114 LYS A N 1
ATOM 937 C CA . LYS A 1 114 ? -9.723 14.560 19.413 1.00 94.25 114 LYS A CA 1
ATOM 938 C C . LYS A 1 114 ? -9.148 13.387 20.213 1.00 94.25 114 LYS A C 1
ATOM 940 O O . LYS A 1 114 ? -8.594 13.598 21.293 1.00 94.25 114 LYS A O 1
ATOM 945 N N . LYS A 1 115 ? -9.224 12.156 19.689 1.00 93.31 115 LYS A N 1
ATOM 946 C CA . LYS A 1 115 ? -8.661 10.960 20.345 1.00 93.31 115 LYS A CA 1
ATOM 947 C C . LYS A 1 115 ? -7.138 11.050 20.487 1.00 93.31 115 LYS A C 1
ATOM 949 O O . LYS A 1 115 ? -6.617 10.799 21.574 1.00 93.31 115 LYS A O 1
ATOM 954 N N . SER A 1 116 ? -6.437 11.467 19.434 1.00 87.81 116 SER A N 1
ATOM 955 C CA . SER A 1 116 ? -4.980 11.654 19.450 1.00 87.81 116 SER A CA 1
ATOM 956 C C . SER A 1 116 ? -4.542 12.715 20.460 1.00 87.81 116 SER A C 1
ATOM 958 O O . SER A 1 116 ? -3.622 12.467 21.240 1.00 87.81 116 SER A O 1
ATOM 960 N N . LEU A 1 117 ? -5.242 13.853 20.526 1.00 90.12 117 LEU A N 1
ATOM 961 C CA . LEU A 1 117 ? -4.972 14.906 21.513 1.00 90.12 117 LEU A CA 1
ATOM 962 C C . LEU A 1 117 ? -5.173 14.410 22.953 1.00 90.12 117 LEU A C 1
ATOM 964 O O . LEU A 1 117 ? -4.325 14.654 23.811 1.00 90.12 117 LEU A O 1
ATOM 968 N N . LYS A 1 118 ? -6.252 13.660 23.223 1.00 91.75 118 LYS A N 1
ATOM 969 C CA . LYS A 1 118 ? -6.487 13.041 24.541 1.00 91.75 118 LYS A CA 1
ATOM 970 C C . LYS A 1 118 ? -5.364 12.069 24.922 1.00 91.75 118 LYS A C 1
ATOM 972 O O . LYS A 1 118 ? -4.909 12.081 26.064 1.00 91.75 118 LYS A O 1
ATOM 977 N N . MET A 1 119 ? -4.893 11.248 23.981 1.00 88.69 119 MET A N 1
ATOM 978 C CA . MET A 1 119 ? -3.784 10.320 24.232 1.00 88.69 119 MET A CA 1
ATOM 979 C C . MET A 1 119 ? -2.458 11.038 24.490 1.00 88.69 119 MET A C 1
ATOM 981 O O . MET A 1 119 ? -1.714 10.621 25.376 1.00 88.69 119 MET A O 1
ATOM 985 N N . LEU A 1 120 ? -2.168 12.118 23.758 1.00 85.50 120 LEU A N 1
ATOM 986 C CA . LEU A 1 120 ? -0.961 12.913 23.974 1.00 85.50 120 LEU A CA 1
ATOM 987 C C . LEU A 1 120 ? -0.953 13.531 25.376 1.00 85.50 120 LEU A C 1
ATOM 989 O O . LEU A 1 120 ? 0.026 13.363 26.096 1.00 85.50 120 LEU A O 1
ATOM 993 N N . LYS A 1 121 ? -2.068 14.141 25.805 1.00 82.44 121 LYS A N 1
ATOM 994 C CA . LYS A 1 121 ? -2.218 14.686 27.166 1.00 82.44 121 LYS A CA 1
ATOM 995 C C . LYS A 1 121 ? -1.954 13.626 28.241 1.00 82.44 121 LYS A C 1
ATOM 997 O O . LYS A 1 121 ? -1.199 13.873 29.173 1.00 82.44 121 LYS A O 1
ATOM 1002 N N . ARG A 1 122 ? -2.505 12.416 28.074 1.00 82.38 122 ARG A N 1
ATOM 1003 C CA . ARG A 1 122 ? -2.255 11.284 28.986 1.00 82.38 122 ARG A CA 1
ATOM 1004 C C . ARG A 1 122 ? -0.785 10.854 29.011 1.00 82.38 122 ARG A C 1
ATOM 1006 O O . ARG A 1 122 ? -0.272 10.547 30.081 1.00 82.38 122 ARG A O 1
ATOM 1013 N N . LYS A 1 123 ? -0.106 10.813 27.858 1.00 80.25 123 LYS A N 1
ATOM 1014 C CA . LYS A 1 123 ? 1.325 10.463 27.782 1.00 80.25 123 LYS A CA 1
ATOM 1015 C C . LYS A 1 123 ? 2.209 11.506 28.458 1.00 80.25 123 LYS A C 1
ATOM 1017 O O . LYS A 1 123 ? 3.116 11.124 29.187 1.00 80.25 123 LYS A O 1
ATOM 1022 N N . VAL A 1 124 ? 1.934 12.792 28.234 1.00 77.75 124 VAL A N 1
ATOM 1023 C CA . VAL A 1 124 ? 2.654 13.895 28.890 1.00 77.75 124 VAL A CA 1
ATOM 1024 C C . VAL A 1 124 ? 2.470 13.809 30.402 1.00 77.75 124 VAL A C 1
ATOM 1026 O O . VAL A 1 124 ? 3.461 13.781 31.120 1.00 77.75 124 VAL A O 1
ATOM 1029 N N . LEU A 1 125 ? 1.229 13.649 30.876 1.00 74.12 125 LEU A N 1
ATOM 1030 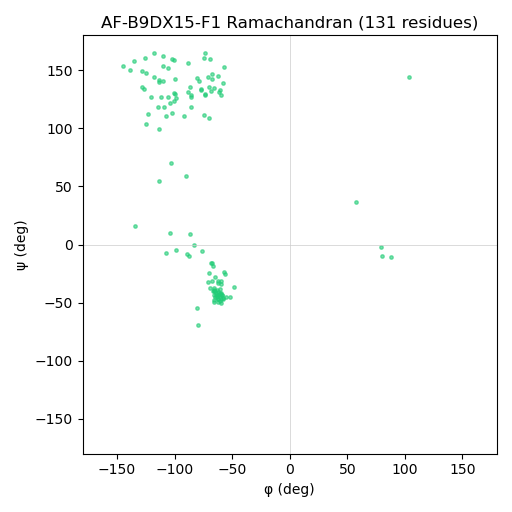C CA . LEU A 1 125 ? 0.936 13.504 32.303 1.00 74.12 125 LEU A CA 1
ATOM 1031 C C . LEU A 1 125 ? 1.671 12.307 32.929 1.00 74.12 125 LEU A C 1
ATOM 1033 O O . LEU A 1 125 ? 2.302 12.454 33.968 1.00 74.12 125 LEU A O 1
ATOM 1037 N N . LYS A 1 126 ? 1.658 11.138 32.271 1.00 70.06 126 LYS A N 1
ATOM 1038 C CA . LYS A 1 126 ? 2.425 9.968 32.729 1.00 70.06 126 LYS A CA 1
ATOM 1039 C C . LYS A 1 126 ? 3.926 10.248 32.803 1.00 70.06 126 LYS A C 1
ATOM 1041 O O . LYS A 1 126 ? 4.558 9.824 33.760 1.00 70.06 126 LYS A O 1
ATOM 1046 N N . LYS A 1 127 ? 4.492 10.947 31.813 1.00 69.06 127 LYS A N 1
ATOM 1047 C CA . LYS A 1 127 ? 5.923 11.279 31.784 1.00 69.06 127 LYS A CA 1
ATOM 1048 C C . LYS A 1 127 ? 6.314 12.218 32.931 1.00 69.06 127 LYS A C 1
ATOM 1050 O O . LYS A 1 127 ? 7.353 11.993 33.529 1.00 69.06 127 LYS A O 1
ATOM 1055 N N . VAL A 1 128 ? 5.475 13.206 33.257 1.00 67.06 128 VAL A N 1
ATOM 1056 C CA . VAL A 1 128 ? 5.692 14.114 34.400 1.00 67.06 128 VAL A CA 1
ATOM 1057 C C . VAL A 1 128 ? 5.687 13.341 35.719 1.00 67.06 128 VAL A C 1
ATOM 1059 O O . VAL A 1 128 ? 6.611 13.489 36.509 1.00 67.06 128 VAL A O 1
ATOM 1062 N N . ILE A 1 12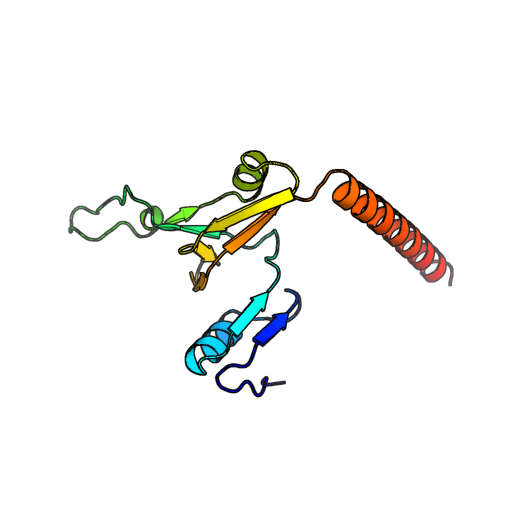9 ? 4.704 12.459 35.926 1.00 58.94 129 ILE A N 1
ATOM 1063 C CA . ILE A 1 129 ? 4.619 11.625 37.137 1.00 58.94 129 ILE A CA 1
ATOM 1064 C C . ILE A 1 129 ? 5.854 10.718 37.269 1.00 58.94 129 ILE A C 1
ATOM 1066 O O . ILE A 1 129 ? 6.440 10.649 38.339 1.00 58.94 129 ILE A O 1
ATOM 1070 N N . LEU A 1 130 ? 6.295 10.082 36.178 1.00 57.97 130 LEU A N 1
ATOM 1071 C CA . LEU A 1 130 ? 7.490 9.221 36.152 1.00 57.97 130 LEU A CA 1
ATOM 1072 C C . LEU A 1 130 ? 8.822 9.966 36.351 1.00 57.97 130 LEU A C 1
ATOM 1074 O O . LEU A 1 130 ? 9.828 9.314 36.581 1.00 57.97 130 LEU A O 1
ATOM 1078 N N . GLN A 1 131 ? 8.850 11.293 36.207 1.00 53.16 131 GLN A N 1
ATOM 1079 C CA . GLN A 1 131 ? 10.033 12.132 36.454 1.00 53.16 131 GLN A CA 1
ATOM 1080 C C . GLN A 1 131 ? 10.012 12.796 37.839 1.00 53.16 131 GLN A C 1
ATOM 1082 O O . GLN A 1 131 ? 10.961 13.487 38.192 1.00 53.16 131 GLN A O 1
ATOM 1087 N N . SER A 1 132 ? 8.919 12.624 38.588 1.00 48.19 132 SER A N 1
ATOM 1088 C CA . SER A 1 132 ? 8.707 13.198 39.923 1.00 48.19 132 SER A CA 1
ATOM 1089 C C . SER A 1 132 ? 8.879 12.157 41.044 1.00 48.19 132 SER A C 1
ATOM 1091 O O . SER A 1 132 ? 8.516 12.431 42.185 1.00 48.19 132 SER A O 1
ATOM 1093 N N . VAL A 1 133 ? 9.384 10.966 40.703 1.00 47.16 133 VAL A N 1
ATOM 1094 C CA . VAL A 1 133 ? 9.723 9.831 41.582 1.00 47.16 133 VAL A CA 1
ATOM 1095 C C . VAL A 1 133 ? 11.165 9.452 41.287 1.00 47.16 133 VAL A C 1
ATOM 1097 O O . VAL A 1 133 ? 11.900 9.166 42.252 1.00 47.16 133 VAL A O 1
#

InterPro domains:
  IPR012337 Ribonuclease H-like superfamily [SSF53098] (3-115)

Solvent-accessible surface area (backbone atoms only — not comparable to full-atom values): 7984 Å² total; per-residue (Å²): 132,85,80,87,78,47,67,72,40,75,46,83,45,65,68,92,78,70,58,74,62,58,55,51,54,32,52,77,44,52,26,45,74,50,63,62,82,58,91,85,60,46,36,27,32,76,35,90,77,54,46,64,42,99,87,70,47,70,38,74,84,34,46,49,40,79,51,59,64,68,64,56,56,70,74,50,54,71,60,36,75,48,78,38,73,70,26,25,40,44,84,86,63,66,48,77,40,72,44,76,47,73,36,62,34,72,66,58,45,51,54,51,50,55,52,50,53,54,50,49,53,53,50,53,53,52,52,54,56,68,70,74,114

Radius of gyration: 19.9 Å; Cα contacts (8 Å, |Δi|>4): 150; chains: 1; bounding box: 40×37×67 Å

pLDDT: mean 87.35, std 11.25, range [46.84, 96.0]

Sequence (133 aa):
MKDTFTAGDLSLRDLGYFNFKDFEDMENKKSFYVSRLKPNIAVYIKNENVEYLKNGQPRKSTIYKRVFLKGVANKIQEGEIKEISDAFVGRTEKSKVRLVVCKLTKDQFEQRRKKSLKMLKRKVLKKVILQSV

Mean predicted aligned error: 7.23 Å

Organism: Clostridium kluyveri (strain NBRC 12016) (NCBI:txid583346)

Nearest PDB structures (foldseek):
  4j8l-assembly1_A  TM=6.476E-01  e=8.391E+00  Escherichia coli K-12
  5dbn-assembly1_D  TM=2.767E-01  e=1.352E+00  Escherichia coli DH5[alpha]

Foldseek 3Di:
DLDPDAAAAEAEDEDPDDDVVSVVVCVVRNHHYDYDDDQPKWKWAAAPDFDADPVRHTDPVRRIDTDRLVVVLVPDDAQDKDWDQFMFIHDPDTDGDIDIDGHHHPVRVVVVVVVVVVVVVVVVVVVVVVVVD

Secondary structure (DSSP, 8-state):
------TT-EEEE-TTS--HHHHHHHHHTT-EEEEPPPTTS-EEEE-SS--B-TTS-B-GGGSEEEE-HHHHHHTS-TT-EEEEEEEEE-SSS-EEEEEEEEPPPHHHHHHHHHHHHHHHHHHHHHHHHHT--